Protein AF-A0A7S6S2S0-F1 (afdb_monomer_lite)

pLDDT: mean 73.47, std 18.39, range [37.38, 94.12]

Secondary structure (DSSP, 8-state):
--EEEEETTEEEEEEEETTEEEEEEEES--HHHHHHHHHHHHHHHHTTTT-S---SS-HHHHHHHHHHHHHHHS-HHHHHHHHHHHHHHH-S-SGGG--S-S---GGGSPPPPS----S-PPP----------------PPPPP-----

Foldseek 3Di:
DWDWDDDPQWIKIWDDDPNDIDIDTPGRDDPVVVVVVNVVVVVCVVVVVPVPDDDPDDPQNVVQVVLVVCPVPDDPVVSLVVLQVVCVVPNPPDPSSDDPDPDPDPVVDDDPPPPPPPPPDDPDPPPPPDDPDPDPDDDDDDDDDDDDD

Structure (mmCIF, N/CA/C/O backbone):
data_AF-A0A7S6S2S0-F1
#
_entry.id   AF-A0A7S6S2S0-F1
#
loop_
_atom_site.group_PDB
_atom_site.id
_atom_site.type_symbol
_atom_site.label_atom_id
_atom_site.label_alt_id
_atom_site.label_comp_id
_atom_site.label_asym_id
_atom_site.label_entity_id
_atom_site.label_seq_id
_atom_site.pdbx_PDB_ins_code
_atom_site.Cartn_x
_atom_site.Cartn_y
_atom_site.Cartn_z
_atom_site.occupancy
_atom_site.B_iso_or_equiv
_atom_site.auth_seq_id
_atom_site.auth_comp_id
_atom_site.auth_asym_id
_atom_site.auth_atom_id
_atom_site.pdbx_PDB_model_num
ATOM 1 N N . MET A 1 1 ? 7.638 11.967 -16.718 1.00 78.38 1 MET A N 1
ATOM 2 C CA . MET A 1 1 ? 7.896 11.238 -17.981 1.00 78.38 1 MET A CA 1
ATOM 3 C C . MET A 1 1 ? 9.230 10.518 -17.897 1.00 78.38 1 MET A C 1
ATOM 5 O O . MET A 1 1 ? 10.132 11.013 -17.220 1.00 78.38 1 MET A O 1
ATOM 9 N N . ALA A 1 2 ? 9.329 9.346 -18.521 1.00 86.81 2 ALA A N 1
ATOM 10 C CA . ALA A 1 2 ? 10.535 8.529 -18.539 1.00 86.81 2 ALA A CA 1
ATOM 11 C C . ALA A 1 2 ? 11.259 8.678 -19.887 1.00 86.81 2 ALA A C 1
ATOM 13 O O . ALA A 1 2 ? 10.668 9.077 -20.882 1.00 86.81 2 ALA A O 1
ATOM 14 N N . SER A 1 3 ? 12.559 8.402 -19.934 1.00 89.94 3 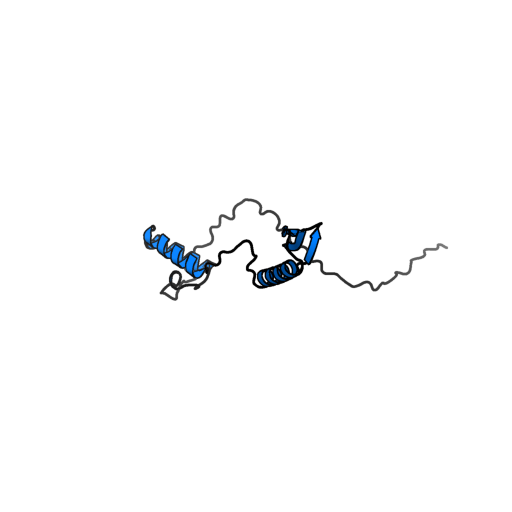SER A N 1
ATOM 15 C CA . SER A 1 3 ? 13.344 8.443 -21.173 1.00 89.94 3 SER A CA 1
ATOM 16 C C . SER A 1 3 ? 14.339 7.293 -21.237 1.00 89.94 3 SER A C 1
ATOM 18 O O . SER A 1 3 ? 14.826 6.814 -20.211 1.00 89.94 3 SER A O 1
ATOM 20 N N . LEU A 1 4 ? 14.657 6.845 -22.453 1.00 92.88 4 LEU A N 1
ATOM 21 C CA . LEU A 1 4 ? 15.627 5.780 -22.683 1.00 92.88 4 LEU A CA 1
ATOM 22 C C . LEU A 1 4 ? 17.019 6.361 -22.951 1.00 92.88 4 LEU A C 1
ATOM 24 O O . LEU A 1 4 ? 17.225 7.137 -23.882 1.00 92.88 4 LEU A O 1
ATOM 28 N N . ARG A 1 5 ? 18.008 5.927 -22.174 1.00 90.56 5 ARG A N 1
ATOM 29 C CA . ARG A 1 5 ? 19.421 6.283 -22.324 1.00 90.56 5 ARG A CA 1
ATOM 30 C C . ARG A 1 5 ? 20.226 5.048 -22.709 1.00 90.56 5 ARG A C 1
ATOM 32 O O . ARG A 1 5 ? 20.252 4.062 -21.978 1.00 90.56 5 ARG A O 1
ATOM 39 N N . LYS A 1 6 ? 20.945 5.111 -23.830 1.00 90.12 6 LYS A N 1
ATOM 40 C CA . LYS A 1 6 ? 21.948 4.098 -24.192 1.00 90.12 6 LYS A CA 1
ATOM 41 C C . LYS A 1 6 ? 23.260 4.382 -23.455 1.00 90.12 6 LYS A C 1
ATOM 43 O O . LYS A 1 6 ? 23.745 5.517 -23.455 1.00 90.12 6 LYS A O 1
ATOM 48 N N . ARG A 1 7 ? 23.841 3.356 -22.834 1.00 85.81 7 ARG A N 1
ATOM 49 C CA . ARG A 1 7 ? 25.159 3.387 -22.185 1.00 85.81 7 ARG A CA 1
ATOM 50 C C . ARG A 1 7 ? 25.954 2.170 -22.646 1.00 85.81 7 ARG A C 1
ATOM 52 O O . ARG A 1 7 ? 25.704 1.047 -22.216 1.00 85.81 7 ARG A O 1
ATOM 59 N N . GLY A 1 8 ? 26.878 2.392 -23.581 1.00 86.75 8 GLY A N 1
ATOM 60 C CA . GLY A 1 8 ? 27.620 1.318 -24.239 1.00 86.75 8 GLY A CA 1
ATOM 61 C C . GLY A 1 8 ? 26.677 0.334 -24.938 1.00 86.75 8 GLY A C 1
ATOM 62 O O . GLY A 1 8 ? 25.938 0.705 -25.852 1.00 86.75 8 GLY A O 1
ATOM 63 N N . ARG A 1 9 ? 26.696 -0.923 -24.483 1.00 85.31 9 ARG A N 1
ATOM 64 C CA . ARG A 1 9 ? 25.846 -2.013 -24.996 1.00 85.31 9 ARG A CA 1
ATOM 65 C C . ARG A 1 9 ? 24.536 -2.197 -24.219 1.00 85.31 9 ARG A C 1
ATOM 67 O O . ARG A 1 9 ? 23.757 -3.070 -24.584 1.00 85.31 9 ARG A O 1
ATOM 74 N N . ALA A 1 10 ? 24.295 -1.413 -23.169 1.00 90.56 10 ALA A N 1
ATOM 75 C CA . ALA A 1 10 ? 23.103 -1.515 -22.336 1.00 90.56 10 ALA A CA 1
ATOM 76 C C . ALA A 1 10 ? 22.171 -0.310 -22.511 1.00 90.56 10 ALA A C 1
ATOM 78 O O . ALA A 1 10 ? 22.598 0.792 -22.878 1.00 90.56 10 ALA A O 1
ATOM 79 N N . PHE A 1 11 ? 20.894 -0.521 -22.209 1.00 92.12 11 PHE A N 1
ATOM 80 C CA . PHE A 1 11 ? 19.887 0.535 -22.157 1.00 92.12 11 PHE A CA 1
ATOM 81 C C . PHE A 1 11 ? 19.454 0.791 -20.713 1.00 92.12 11 PHE A C 1
ATOM 83 O O . PHE A 1 11 ? 19.440 -0.117 -19.885 1.00 92.12 11 PHE A O 1
ATOM 90 N N . GLN A 1 12 ? 19.117 2.037 -20.404 1.00 92.06 12 GLN A N 1
ATOM 91 C CA . GLN A 1 12 ? 18.666 2.477 -19.088 1.00 92.06 12 GLN A CA 1
ATOM 92 C C . GLN A 1 12 ? 17.408 3.326 -19.240 1.00 92.06 12 GLN A C 1
ATOM 94 O O . GLN A 1 12 ? 17.352 4.173 -20.129 1.00 92.06 12 GLN A O 1
ATOM 99 N N . ILE A 1 13 ? 16.429 3.135 -18.362 1.00 92.06 13 ILE A N 1
ATOM 100 C CA . ILE A 1 13 ? 15.282 4.035 -18.223 1.00 92.06 13 ILE A CA 1
ATOM 101 C C . ILE A 1 13 ? 15.641 5.085 -17.174 1.00 92.06 13 ILE A C 1
ATOM 103 O O . ILE A 1 13 ? 16.045 4.744 -16.063 1.00 92.06 13 ILE A O 1
ATOM 107 N N . GLN A 1 14 ? 15.503 6.358 -17.521 1.00 92.75 14 GLN A N 1
ATOM 108 C CA . GLN A 1 14 ? 15.688 7.497 -16.629 1.00 92.75 14 GLN A CA 1
ATOM 109 C C . GLN A 1 14 ? 14.341 8.184 -16.399 1.00 92.75 14 GLN A C 1
ATOM 111 O O . GLN A 1 14 ? 13.658 8.533 -17.358 1.00 92.75 14 GLN A O 1
ATOM 116 N N . TYR A 1 15 ? 13.975 8.406 -15.141 1.00 90.69 15 TYR A N 1
ATOM 117 C CA . TYR A 1 15 ? 12.705 9.024 -14.752 1.00 90.69 15 TYR A CA 1
ATOM 118 C C . TYR A 1 15 ? 12.870 9.826 -13.457 1.00 90.69 15 TYR A C 1
ATOM 120 O O . TYR A 1 15 ? 13.907 9.743 -12.798 1.00 90.69 15 TYR A O 1
ATOM 128 N N . PHE A 1 16 ? 11.866 10.620 -13.096 1.00 85.00 16 PHE A N 1
ATOM 129 C CA . PHE A 1 16 ? 11.870 11.431 -11.877 1.00 85.00 16 PHE A CA 1
ATOM 130 C C . PHE A 1 16 ? 10.789 10.955 -10.910 1.00 85.00 16 PHE A C 1
ATOM 132 O O . PHE A 1 16 ? 9.667 10.683 -11.329 1.00 85.00 16 PHE A O 1
ATOM 139 N N . VAL A 1 17 ? 11.125 10.895 -9.621 1.00 83.69 17 VAL A N 1
ATOM 140 C CA . VAL A 1 17 ? 10.187 10.630 -8.520 1.00 83.69 17 VAL A CA 1
ATOM 141 C C . VAL A 1 17 ? 10.437 11.666 -7.433 1.00 83.69 17 VAL A C 1
ATOM 143 O O . VAL A 1 17 ? 11.547 11.738 -6.907 1.00 83.69 17 VAL A O 1
ATOM 146 N N . GLY A 1 18 ? 9.429 12.484 -7.112 1.00 79.19 18 GLY A N 1
ATOM 147 C CA . GLY A 1 18 ? 9.542 13.523 -6.078 1.00 79.19 18 GLY A CA 1
ATOM 148 C C . GLY A 1 18 ? 10.709 14.491 -6.315 1.00 79.19 18 GLY A C 1
ATOM 149 O O . GLY A 1 18 ? 11.496 14.740 -5.408 1.00 79.19 18 GLY A O 1
ATOM 150 N N . GLY A 1 19 ? 10.902 14.937 -7.562 1.00 82.88 19 GLY A N 1
ATOM 151 C CA . GLY A 1 19 ? 12.006 15.826 -7.960 1.00 82.88 19 GLY A CA 1
ATOM 152 C C . GLY A 1 19 ? 13.387 15.161 -8.048 1.00 82.88 19 GLY A C 1
ATOM 153 O O . GLY A 1 19 ? 14.321 15.761 -8.574 1.00 82.88 19 GLY A O 1
ATOM 154 N N . LYS A 1 20 ? 13.538 13.907 -7.603 1.00 86.00 20 LYS A N 1
ATOM 155 C CA . LYS A 1 20 ? 14.803 13.165 -7.676 1.00 86.00 20 LYS A CA 1
ATOM 156 C C . LYS A 1 20 ? 14.847 12.282 -8.912 1.00 86.00 20 LYS A C 1
ATOM 158 O O . LYS A 1 20 ? 13.916 11.526 -9.195 1.00 86.00 20 LYS A O 1
ATOM 163 N N . GLN A 1 21 ? 15.961 12.341 -9.630 1.00 89.50 21 GLN A N 1
ATOM 164 C CA . GLN A 1 21 ? 16.184 11.502 -10.797 1.00 89.50 21 GLN A CA 1
ATOM 165 C C . GLN A 1 21 ? 16.545 10.073 -10.373 1.00 89.50 21 GLN A C 1
ATOM 167 O O . GLN A 1 21 ? 17.515 9.858 -9.646 1.00 89.50 21 GLN A O 1
ATOM 172 N N . LYS A 1 22 ? 15.808 9.088 -10.881 1.00 88.56 22 LYS A N 1
ATOM 173 C CA . LYS A 1 22 ? 16.095 7.659 -10.742 1.00 88.56 22 LYS A CA 1
ATOM 174 C C . LYS A 1 22 ? 16.443 7.048 -12.096 1.00 88.56 22 LYS A C 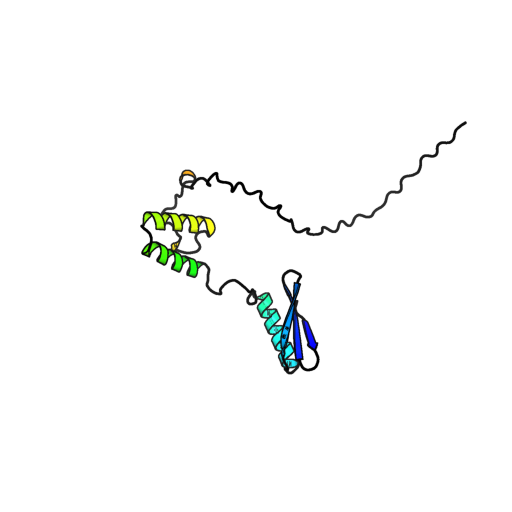1
ATOM 176 O O . LYS A 1 22 ? 16.022 7.525 -13.152 1.00 88.56 22 LYS A O 1
ATOM 181 N N . ARG A 1 23 ? 17.257 5.991 -12.062 1.00 90.50 23 ARG A N 1
ATOM 182 C CA . ARG A 1 23 ? 17.666 5.229 -13.245 1.00 90.50 23 ARG A CA 1
ATOM 183 C C . ARG A 1 23 ? 17.510 3.740 -12.983 1.00 90.50 23 ARG A C 1
ATOM 185 O O . ARG A 1 23 ? 17.920 3.262 -11.931 1.00 90.50 23 ARG A O 1
ATOM 192 N N . VAL A 1 24 ? 16.956 3.024 -13.952 1.00 87.94 24 VAL A N 1
ATOM 193 C CA . VAL A 1 24 ? 16.812 1.564 -13.930 1.00 87.94 24 VAL A CA 1
ATOM 194 C C . VAL A 1 24 ? 17.529 1.000 -15.148 1.00 87.94 24 VAL A C 1
ATOM 196 O O . VAL A 1 24 ? 17.290 1.428 -16.277 1.00 87.94 24 VAL A O 1
ATOM 199 N N . SER A 1 25 ? 18.447 0.061 -14.922 1.00 88.31 25 SER A N 1
ATOM 200 C CA . SER A 1 25 ? 19.163 -0.612 -16.005 1.00 88.31 25 SER A CA 1
ATOM 201 C C . SER A 1 25 ? 18.289 -1.705 -16.612 1.00 88.31 25 SER A C 1
ATOM 203 O O . SER A 1 25 ? 17.772 -2.552 -15.892 1.00 88.31 25 SER A O 1
ATOM 205 N N . LEU A 1 26 ? 18.150 -1.708 -17.938 1.00 87.12 26 LEU A N 1
ATOM 206 C CA . LEU A 1 26 ? 17.477 -2.772 -18.689 1.00 87.12 26 LEU A CA 1
ATOM 207 C C . LEU A 1 26 ? 18.447 -3.875 -19.142 1.00 87.12 26 LEU A C 1
ATOM 209 O O . LEU A 1 26 ? 18.021 -4.854 -19.754 1.00 87.12 26 LEU A O 1
ATOM 213 N N . GLY A 1 27 ? 19.745 -3.711 -18.866 1.00 86.12 27 GLY A N 1
ATOM 214 C CA . GLY A 1 27 ? 20.793 -4.622 -19.314 1.00 86.12 27 GLY A CA 1
ATOM 215 C C . GLY A 1 27 ? 21.047 -4.557 -20.823 1.00 86.12 27 GLY A C 1
ATOM 216 O O . GLY A 1 27 ? 20.726 -3.570 -21.497 1.00 86.12 27 GLY A O 1
ATOM 217 N N . ARG A 1 28 ? 21.673 -5.614 -21.353 1.00 90.06 28 ARG A N 1
ATOM 218 C CA . ARG A 1 28 ? 22.002 -5.760 -22.777 1.00 90.06 28 ARG A CA 1
ATOM 219 C C . ARG A 1 28 ? 20.833 -6.412 -23.513 1.00 90.06 28 ARG A C 1
ATOM 221 O O . ARG A 1 28 ? 20.788 -7.625 -23.670 1.00 90.06 28 ARG A O 1
ATOM 228 N N . ILE A 1 29 ? 19.896 -5.587 -23.960 1.00 89.62 29 ILE A N 1
ATOM 229 C CA . ILE A 1 29 ? 18.735 -5.998 -24.759 1.00 89.62 29 ILE A CA 1
ATOM 230 C C . ILE A 1 29 ? 18.711 -5.246 -26.096 1.00 89.62 29 ILE A C 1
ATOM 232 O O . ILE A 1 29 ? 19.274 -4.151 -26.182 1.00 89.62 29 ILE A O 1
ATOM 236 N N . PRO A 1 30 ? 18.084 -5.795 -27.151 1.00 92.38 30 PRO A N 1
ATOM 237 C CA . PRO A 1 30 ? 17.923 -5.082 -28.414 1.00 92.38 30 PRO A CA 1
ATOM 238 C C . PRO A 1 30 ? 17.024 -3.847 -28.247 1.00 92.38 30 PRO A C 1
ATOM 240 O O . PRO A 1 30 ? 16.150 -3.800 -27.380 1.00 92.38 30 PRO A O 1
ATOM 243 N N . TYR A 1 31 ? 17.227 -2.841 -29.103 1.00 90.00 31 TYR A N 1
ATOM 244 C CA . TYR A 1 31 ? 16.567 -1.533 -28.991 1.00 90.00 31 TYR A CA 1
ATOM 245 C C . TYR A 1 31 ? 15.033 -1.620 -28.984 1.00 90.00 31 TYR A C 1
ATOM 247 O O . TYR A 1 31 ? 14.387 -0.953 -28.179 1.00 90.00 31 TYR A O 1
ATOM 255 N N . GLN A 1 32 ? 14.451 -2.489 -29.816 1.00 92.75 32 GLN A N 1
ATOM 256 C CA . GLN A 1 32 ? 12.996 -2.665 -29.888 1.00 92.75 32 GLN A CA 1
ATOM 257 C C . GLN A 1 32 ? 12.410 -3.163 -28.560 1.00 92.75 32 GLN A C 1
ATOM 259 O O . GLN A 1 32 ? 11.417 -2.628 -28.073 1.00 92.75 32 GLN A O 1
ATOM 264 N N . MET A 1 33 ? 13.091 -4.111 -27.908 1.00 91.75 33 MET A N 1
ATOM 265 C CA . MET A 1 33 ? 12.707 -4.595 -26.579 1.00 91.75 33 MET A CA 1
ATOM 266 C C . MET A 1 33 ? 12.863 -3.505 -25.516 1.00 91.75 33 MET A C 1
ATOM 268 O O . MET A 1 33 ? 12.040 -3.401 -24.611 1.00 91.75 33 MET A O 1
ATOM 272 N N . ALA A 1 34 ? 13.893 -2.662 -25.626 1.00 90.56 34 ALA A N 1
ATOM 273 C CA . ALA A 1 34 ? 14.085 -1.537 -24.715 1.00 90.56 34 ALA A CA 1
ATOM 274 C C . ALA A 1 34 ? 12.966 -0.489 -24.845 1.00 90.56 34 ALA A C 1
ATOM 276 O O . ALA A 1 34 ? 12.492 0.026 -23.833 1.00 90.56 34 ALA A O 1
ATOM 277 N N . LYS A 1 35 ? 12.504 -0.220 -26.072 1.00 92.81 35 LYS A N 1
ATOM 278 C CA . LYS A 1 35 ? 11.372 0.674 -26.346 1.00 92.81 35 LYS A CA 1
ATOM 279 C C . LYS A 1 35 ? 10.054 0.107 -25.809 1.00 92.81 35 LYS A C 1
ATOM 281 O O . LYS A 1 35 ? 9.310 0.833 -25.158 1.00 92.81 35 LYS A O 1
ATOM 286 N N . ALA A 1 36 ? 9.803 -1.188 -26.005 1.00 93.19 36 ALA A N 1
ATOM 287 C CA . ALA A 1 36 ? 8.625 -1.855 -25.449 1.00 93.19 36 ALA A CA 1
ATOM 288 C C . ALA A 1 36 ? 8.609 -1.806 -23.910 1.00 93.19 36 ALA A C 1
ATOM 290 O O . ALA A 1 36 ? 7.590 -1.473 -23.311 1.00 93.19 36 ALA A O 1
ATOM 291 N N . LYS A 1 37 ? 9.757 -2.052 -23.262 1.00 89.06 37 LYS A N 1
ATOM 292 C CA . LYS A 1 37 ? 9.886 -1.940 -21.800 1.00 89.06 37 LYS A CA 1
ATOM 293 C C . LYS A 1 37 ? 9.707 -0.510 -21.287 1.00 89.06 37 LYS A C 1
ATOM 295 O O . LYS A 1 37 ? 9.132 -0.334 -20.220 1.00 89.06 37 LYS A O 1
ATOM 300 N N . LEU A 1 38 ? 10.168 0.502 -22.028 1.00 91.88 38 LEU A N 1
ATOM 301 C CA . LEU A 1 38 ? 9.893 1.903 -21.693 1.00 91.88 38 LEU A CA 1
ATOM 302 C C . LEU A 1 38 ? 8.385 2.187 -21.716 1.00 91.88 38 LEU A C 1
ATOM 304 O O . LEU A 1 38 ? 7.873 2.748 -20.757 1.00 91.88 38 LEU A O 1
ATOM 308 N N . ALA A 1 39 ? 7.675 1.752 -22.760 1.00 90.25 39 ALA A N 1
ATOM 309 C CA . ALA A 1 39 ? 6.229 1.951 -22.861 1.00 90.25 39 ALA A CA 1
ATOM 310 C C . ALA A 1 39 ? 5.464 1.240 -21.728 1.00 90.25 39 ALA A C 1
ATOM 312 O O . ALA A 1 39 ? 4.557 1.817 -21.135 1.00 90.25 39 ALA A O 1
ATOM 313 N N . GLN A 1 40 ? 5.865 0.012 -21.374 1.00 88.12 40 GLN A N 1
ATOM 314 C CA . GLN A 1 40 ? 5.307 -0.707 -20.220 1.00 88.12 40 GLN A CA 1
ATOM 315 C C . GLN A 1 40 ? 5.553 0.037 -18.903 1.00 88.12 40 GLN A C 1
ATOM 317 O O . GLN A 1 40 ? 4.655 0.121 -18.071 1.00 88.12 40 GLN A O 1
ATOM 322 N N . PHE A 1 41 ? 6.750 0.597 -18.728 1.00 87.56 41 PHE A N 1
ATOM 323 C CA . PHE A 1 41 ? 7.097 1.395 -17.556 1.00 87.56 41 PHE A CA 1
ATOM 324 C C . PHE A 1 41 ? 6.251 2.673 -17.469 1.00 87.56 41 PHE A C 1
ATOM 326 O O . PHE A 1 41 ? 5.728 3.002 -16.410 1.00 87.56 41 PHE A O 1
ATOM 333 N N . GLU A 1 42 ? 6.057 3.384 -18.579 1.00 87.69 42 GLU A N 1
ATOM 334 C CA . GLU A 1 42 ? 5.208 4.581 -18.610 1.00 87.69 42 GLU A CA 1
ATOM 335 C C . GLU A 1 42 ? 3.746 4.259 -18.299 1.00 87.69 42 GLU A C 1
ATOM 337 O O . GLU A 1 42 ? 3.118 4.969 -17.513 1.00 87.69 42 GLU A O 1
ATOM 342 N N . LEU A 1 43 ? 3.226 3.157 -18.842 1.00 86.88 43 LEU A N 1
ATOM 343 C CA . LEU A 1 43 ? 1.888 2.670 -18.520 1.00 86.88 43 LEU A CA 1
ATOM 344 C C . LEU A 1 43 ? 1.758 2.329 -17.026 1.00 86.88 43 LEU A C 1
ATOM 346 O O . LEU A 1 43 ? 0.806 2.763 -16.381 1.00 86.88 43 LEU A O 1
ATOM 350 N N . ALA A 1 44 ? 2.723 1.599 -16.460 1.00 80.69 44 ALA A N 1
ATOM 351 C CA . ALA A 1 44 ? 2.726 1.222 -15.046 1.00 80.69 44 ALA A CA 1
ATOM 352 C C . ALA A 1 44 ? 2.786 2.445 -14.115 1.00 80.69 44 ALA A C 1
ATOM 354 O O . ALA A 1 44 ? 2.103 2.476 -13.089 1.00 80.69 44 ALA A O 1
ATOM 355 N N . GLN A 1 45 ? 3.547 3.476 -14.497 1.00 80.12 45 GLN A N 1
ATOM 356 C CA . GLN A 1 45 ? 3.597 4.755 -13.787 1.00 80.12 45 GLN A CA 1
ATOM 357 C C . GLN A 1 45 ? 2.259 5.499 -13.845 1.00 80.12 45 GLN A C 1
ATOM 359 O O . GLN A 1 45 ? 1.788 5.980 -12.817 1.00 80.12 45 GLN A O 1
ATOM 364 N N . LEU A 1 46 ? 1.617 5.561 -15.017 1.00 80.25 46 LEU A N 1
ATOM 365 C CA . LEU A 1 46 ? 0.295 6.183 -15.173 1.00 80.25 46 LEU A CA 1
ATOM 366 C C . LEU A 1 46 ? -0.786 5.453 -14.368 1.00 80.25 46 LEU A C 1
ATOM 368 O O . LEU A 1 46 ? -1.671 6.087 -13.804 1.00 80.25 46 LEU A O 1
ATOM 372 N N . GLN A 1 47 ? -0.695 4.127 -14.285 1.00 77.44 47 GLN A N 1
ATOM 373 C CA . GLN A 1 47 ? -1.606 3.294 -13.499 1.00 77.44 47 GLN A CA 1
ATOM 374 C C . G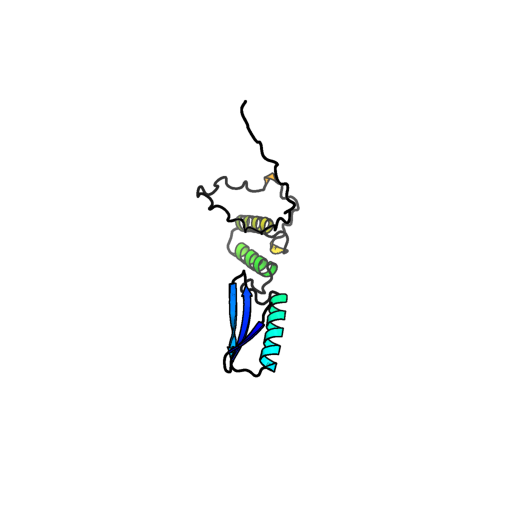LN A 1 47 ? -1.316 3.335 -11.989 1.00 77.44 47 GLN A C 1
ATOM 376 O O . GLN A 1 47 ? -2.083 2.773 -11.209 1.00 77.44 47 GLN A O 1
ATOM 381 N N . GLY A 1 48 ? -0.213 3.960 -11.559 1.00 69.19 48 GLY A N 1
ATOM 382 C CA . GLY A 1 48 ? 0.204 3.984 -10.155 1.00 69.19 48 GLY A CA 1
ATOM 383 C C . GLY A 1 48 ? 0.667 2.625 -9.613 1.00 69.19 48 GLY A C 1
ATOM 384 O O . GLY A 1 48 ? 0.765 2.462 -8.398 1.00 69.19 48 GLY A O 1
ATOM 385 N N . LEU A 1 49 ? 0.963 1.655 -10.488 1.00 65.00 49 LEU A N 1
ATOM 386 C CA . LEU A 1 49 ? 1.426 0.310 -10.117 1.00 65.00 49 LEU A CA 1
ATOM 387 C C . LEU A 1 49 ? 2.889 0.288 -9.654 1.00 65.00 49 LEU A C 1
ATOM 389 O O . LEU A 1 49 ? 3.267 -0.579 -8.873 1.00 65.00 49 LEU A O 1
ATOM 393 N N . ASP A 1 50 ? 3.692 1.248 -10.115 1.00 60.31 50 ASP A N 1
ATOM 394 C CA . ASP A 1 50 ? 5.103 1.422 -9.734 1.00 60.31 50 ASP A CA 1
ATOM 395 C C . ASP A 1 50 ? 5.285 2.211 -8.422 1.00 60.31 50 ASP A C 1
ATOM 397 O O . ASP A 1 50 ? 6.411 2.552 -8.040 1.00 60.31 50 ASP A O 1
ATOM 401 N N . ASN A 1 51 ? 4.192 2.531 -7.720 1.00 56.91 51 ASN A N 1
ATOM 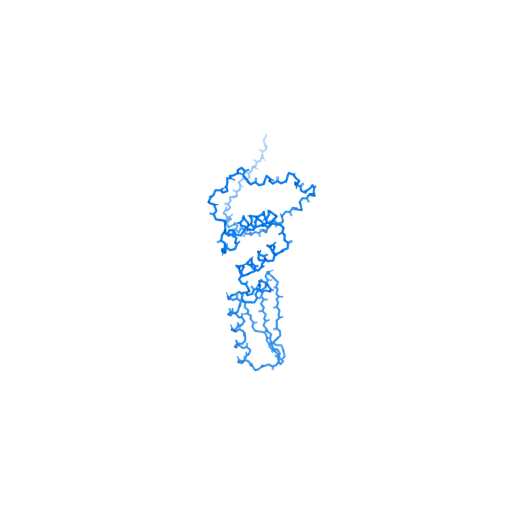402 C CA . ASN A 1 51 ? 4.271 3.165 -6.413 1.00 56.91 51 ASN A CA 1
ATOM 403 C C . ASN A 1 51 ? 4.893 2.166 -5.413 1.00 56.91 51 ASN A C 1
ATOM 405 O O . ASN A 1 51 ? 4.327 1.090 -5.218 1.00 56.91 51 ASN A O 1
ATOM 409 N N . PRO A 1 52 ? 6.042 2.469 -4.771 1.00 61.88 52 PRO A N 1
ATOM 410 C CA . PRO A 1 52 ? 6.712 1.525 -3.873 1.00 61.88 52 PRO A CA 1
ATOM 411 C C . PRO A 1 52 ? 5.858 1.083 -2.668 1.00 61.88 52 PRO A C 1
ATOM 413 O O . PRO A 1 52 ? 6.205 0.087 -2.044 1.00 61.88 52 PRO A O 1
ATOM 416 N N . LEU A 1 53 ? 4.753 1.778 -2.364 1.00 55.88 53 LEU A N 1
ATOM 417 C CA . LEU A 1 53 ? 3.643 1.366 -1.486 1.00 55.88 53 LEU A CA 1
ATOM 418 C C . LEU A 1 53 ? 2.353 2.066 -1.974 1.00 55.88 53 LEU A C 1
ATOM 420 O O . LEU A 1 53 ? 2.453 3.242 -2.314 1.00 55.88 53 LEU A O 1
ATOM 424 N N . PRO A 1 54 ? 1.152 1.444 -1.982 1.00 56.25 54 PRO A N 1
ATOM 425 C CA . PRO A 1 54 ? 0.676 0.452 -1.017 1.00 56.25 54 PRO A CA 1
ATOM 426 C C . PRO A 1 54 ? 0.274 -0.897 -1.645 1.00 56.25 54 PRO A C 1
ATOM 428 O O . PRO A 1 54 ? 0.192 -1.053 -2.861 1.00 56.25 54 PRO A O 1
ATOM 431 N N . SER A 1 55 ? 0.043 -1.896 -0.788 1.00 61.53 55 SER A N 1
ATOM 432 C CA . SER A 1 55 ? -0.364 -3.251 -1.173 1.00 61.53 55 SER A CA 1
ATOM 433 C C . SER A 1 55 ? -1.538 -3.250 -2.153 1.00 61.53 55 SER A C 1
ATOM 435 O O . SER A 1 55 ? -2.501 -2.515 -1.955 1.00 61.53 55 SER A O 1
ATOM 437 N N . LYS A 1 56 ? -1.519 -4.163 -3.134 1.00 67.62 56 LYS A N 1
ATOM 438 C CA . LYS A 1 56 ? -2.686 -4.459 -3.992 1.00 67.62 56 LYS A CA 1
ATOM 439 C C . LYS A 1 56 ? -3.938 -4.835 -3.187 1.00 67.62 56 LYS A C 1
ATOM 441 O O . LYS A 1 56 ? -5.044 -4.787 -3.716 1.00 67.62 56 LYS A O 1
ATOM 446 N N . THR A 1 57 ? -3.754 -5.237 -1.932 1.00 77.06 57 THR A N 1
ATOM 447 C CA . THR A 1 57 ? -4.819 -5.570 -0.995 1.00 77.06 57 THR A CA 1
ATOM 448 C C . THR A 1 57 ? -5.705 -4.361 -0.754 1.00 77.06 57 THR A C 1
ATOM 450 O O . THR A 1 57 ? -5.236 -3.289 -0.358 1.00 77.06 57 THR A O 1
ATOM 453 N N . ARG A 1 58 ? -7.006 -4.534 -0.978 1.00 84.38 58 ARG A N 1
ATOM 454 C CA . ARG A 1 58 ? -7.974 -3.460 -0.762 1.00 84.38 58 ARG A CA 1
ATOM 455 C C . ARG A 1 58 ? -8.053 -3.151 0.730 1.00 84.38 58 ARG A C 1
ATOM 457 O O . ARG A 1 58 ? -8.080 -4.057 1.558 1.00 84.38 58 ARG A O 1
ATOM 464 N N . ILE A 1 59 ? -8.176 -1.871 1.081 1.00 86.00 59 ILE A N 1
ATOM 465 C CA . ILE A 1 59 ? -8.299 -1.424 2.481 1.00 86.00 59 ILE A CA 1
ATOM 466 C C . ILE A 1 59 ? -9.447 -2.151 3.205 1.00 86.00 59 ILE A C 1
ATOM 468 O O . ILE A 1 59 ? -9.298 -2.535 4.361 1.00 86.00 59 ILE A O 1
ATOM 472 N N . ALA A 1 60 ? -10.561 -2.417 2.513 1.00 86.75 60 ALA A N 1
ATOM 473 C CA . ALA A 1 60 ? -11.689 -3.175 3.056 1.00 86.75 60 ALA A CA 1
ATOM 474 C C . ALA A 1 60 ? -11.304 -4.594 3.521 1.00 86.75 60 ALA A C 1
ATOM 476 O O . ALA A 1 60 ? -11.767 -5.040 4.571 1.00 86.75 60 ALA A O 1
ATOM 477 N N . GLU A 1 61 ? -10.445 -5.292 2.773 1.00 88.25 61 GLU A N 1
ATOM 478 C CA . GLU A 1 61 ? -9.992 -6.654 3.092 1.00 88.25 61 GLU A CA 1
ATOM 479 C C . GLU A 1 61 ? -9.102 -6.642 4.339 1.00 88.25 61 GLU A C 1
ATOM 481 O O . GLU A 1 61 ? -9.320 -7.420 5.269 1.00 88.25 61 GLU A O 1
ATOM 486 N N . VAL A 1 62 ? -8.167 -5.689 4.406 1.00 89.81 62 VAL A N 1
ATOM 487 C CA . VAL A 1 62 ? -7.279 -5.504 5.564 1.00 89.81 62 VAL A CA 1
ATOM 488 C C . VAL A 1 62 ? -8.083 -5.182 6.824 1.00 89.81 62 VAL A C 1
ATOM 490 O O . VAL A 1 62 ? -7.878 -5.804 7.867 1.00 89.81 62 VAL A O 1
ATOM 493 N N . LEU A 1 63 ? -9.032 -4.244 6.731 1.00 90.88 63 LEU A N 1
ATOM 494 C CA . LEU A 1 63 ? -9.887 -3.870 7.858 1.00 90.88 63 LEU A CA 1
ATOM 495 C C . LEU A 1 63 ? -10.762 -5.036 8.319 1.00 90.88 63 LEU A C 1
ATOM 497 O O . LEU A 1 63 ? -10.914 -5.239 9.519 1.00 90.88 63 LEU A O 1
ATOM 501 N N . THR A 1 64 ? -11.303 -5.829 7.394 1.00 91.69 64 THR A N 1
ATOM 502 C CA . THR A 1 64 ? -12.133 -6.993 7.740 1.00 91.69 64 THR A CA 1
ATOM 503 C C . THR A 1 64 ? -11.323 -8.046 8.496 1.00 91.69 64 THR A C 1
ATOM 505 O O . THR A 1 64 ? -11.755 -8.501 9.557 1.00 91.69 64 THR A O 1
ATOM 508 N N . ALA A 1 65 ? -10.120 -8.373 8.013 1.00 91.19 65 ALA A N 1
ATOM 509 C CA . ALA A 1 65 ? -9.218 -9.304 8.690 1.00 91.19 65 ALA A CA 1
ATOM 510 C C . ALA A 1 65 ? -8.800 -8.791 10.079 1.00 91.19 65 ALA A C 1
ATOM 512 O O . ALA A 1 65 ? -8.810 -9.541 11.057 1.00 91.19 65 ALA A O 1
ATOM 513 N N . TYR A 1 66 ? -8.504 -7.495 10.193 1.00 92.31 66 TYR A N 1
ATOM 514 C CA . TYR A 1 66 ? -8.158 -6.877 11.469 1.00 92.31 66 TYR A CA 1
ATOM 515 C C . TYR A 1 66 ? -9.330 -6.885 12.461 1.00 92.31 66 TYR A C 1
ATOM 517 O O . TYR A 1 66 ? -9.140 -7.213 13.633 1.00 92.31 66 TYR A O 1
ATOM 525 N N . VAL A 1 67 ? -10.554 -6.588 12.007 1.00 91.25 67 VAL A N 1
ATOM 526 C CA . VAL A 1 67 ? -11.757 -6.645 12.852 1.00 91.25 67 VAL A CA 1
ATOM 527 C C . VAL A 1 67 ? -12.028 -8.072 13.342 1.00 91.25 67 VAL A C 1
ATOM 529 O O . VAL A 1 67 ? -12.374 -8.263 14.511 1.00 91.25 67 VAL A O 1
ATOM 532 N N . ALA A 1 68 ? -11.844 -9.082 12.488 1.00 92.19 68 ALA A N 1
ATOM 533 C CA . ALA A 1 68 ? -11.965 -10.483 12.888 1.00 92.19 68 ALA A CA 1
ATOM 534 C C . ALA A 1 68 ? -10.939 -10.846 13.974 1.00 92.19 68 ALA A C 1
ATOM 536 O O . ALA A 1 68 ? -11.302 -11.422 15.000 1.00 92.19 68 ALA A O 1
ATOM 537 N N . HIS A 1 69 ? -9.686 -10.419 13.795 1.00 94.12 69 HIS A N 1
ATOM 538 C CA . HIS A 1 69 ? -8.630 -10.606 14.783 1.00 94.12 69 HIS A CA 1
ATOM 539 C C . HIS A 1 69 ? -8.995 -9.960 16.131 1.00 94.12 69 HIS A C 1
ATOM 541 O O . HIS A 1 69 ? -9.045 -10.640 17.152 1.00 94.12 69 HIS A O 1
ATOM 547 N N . ILE A 1 70 ? -9.320 -8.664 16.179 1.00 92.81 70 ILE A N 1
ATOM 548 C CA . ILE A 1 70 ? -9.616 -8.000 17.466 1.00 92.81 70 ILE A CA 1
ATOM 549 C C . ILE A 1 70 ? -10.826 -8.605 18.187 1.00 92.81 70 ILE A C 1
ATOM 551 O O . ILE A 1 70 ? -10.830 -8.627 19.414 1.00 92.81 70 ILE A O 1
ATOM 555 N N . ARG A 1 71 ? -11.829 -9.121 17.464 1.00 90.69 71 ARG A N 1
ATOM 556 C CA . ARG A 1 71 ? -12.981 -9.803 18.076 1.00 90.69 71 ARG A CA 1
ATOM 557 C C . ARG A 1 71 ? -12.606 -11.143 18.707 1.00 90.69 71 ARG A C 1
ATOM 559 O O . ARG A 1 71 ? -13.242 -11.526 19.680 1.00 90.69 71 ARG A O 1
ATOM 566 N N . ALA A 1 72 ? -11.602 -11.831 18.167 1.00 92.75 72 ALA A N 1
ATOM 567 C CA . ALA A 1 72 ? -11.113 -13.090 18.721 1.00 92.75 72 ALA A CA 1
ATOM 568 C C . ALA A 1 72 ? -10.258 -12.883 19.983 1.00 92.75 72 ALA A C 1
ATOM 570 O O . ALA A 1 72 ? -10.317 -13.693 20.901 1.00 92.75 72 ALA A O 1
ATOM 571 N N . PHE A 1 73 ? -9.478 -11.797 20.041 1.00 93.25 73 PHE A N 1
ATOM 572 C CA . PHE A 1 73 ? -8.502 -11.582 21.119 1.00 93.25 73 PHE A CA 1
ATOM 573 C C . PHE A 1 73 ? -8.962 -10.627 22.224 1.00 93.25 73 PHE A C 1
ATOM 575 O O . PHE A 1 73 ? -8.492 -10.731 23.357 1.00 93.25 73 PHE A O 1
ATOM 582 N N . LYS A 1 74 ? -9.836 -9.660 21.923 1.00 91.81 74 LYS A N 1
ATOM 583 C CA . LYS A 1 74 ? -10.278 -8.653 22.897 1.00 91.81 74 LYS A CA 1
ATOM 584 C C . LYS A 1 74 ? -11.664 -8.973 23.434 1.00 91.81 74 LYS A C 1
ATOM 586 O O . LYS A 1 74 ? -12.494 -9.581 22.766 1.00 91.81 74 LYS A O 1
ATOM 591 N N . THR A 1 75 ? -11.946 -8.476 24.637 1.00 91.88 75 THR A N 1
ATOM 592 C CA . THR A 1 75 ? -13.301 -8.530 25.192 1.00 91.88 75 THR A CA 1
ATOM 593 C C . THR A 1 75 ? -14.280 -7.757 24.296 1.00 91.88 75 THR A C 1
ATOM 595 O O . THR A 1 75 ? -13.885 -6.768 23.664 1.00 91.88 75 THR A O 1
ATOM 598 N N . PRO A 1 76 ? -15.572 -8.136 24.265 1.00 87.44 76 PRO A N 1
ATOM 599 C CA . PRO A 1 76 ? -16.553 -7.533 23.359 1.00 87.44 76 PRO A CA 1
ATOM 600 C C . PRO A 1 76 ? -16.608 -5.999 23.431 1.00 87.44 76 PRO A C 1
ATOM 602 O O . PRO A 1 76 ? -16.673 -5.323 22.406 1.00 87.44 76 PRO A O 1
ATOM 605 N N . LYS A 1 77 ? -16.501 -5.435 24.643 1.00 85.31 77 LYS A N 1
ATOM 606 C CA . LYS A 1 77 ? -16.527 -3.983 24.882 1.00 85.31 77 LYS A CA 1
ATOM 607 C C . LYS A 1 77 ? -15.279 -3.266 24.347 1.00 85.31 77 LYS A C 1
ATOM 609 O O . LYS A 1 77 ? -15.382 -2.164 23.805 1.00 85.31 77 LYS A O 1
ATOM 614 N N . ALA A 1 78 ? -14.104 -3.882 24.478 1.00 84.88 78 ALA A N 1
ATOM 615 C CA . ALA A 1 78 ? -12.858 -3.328 23.953 1.00 84.88 78 ALA A CA 1
ATOM 616 C C . ALA A 1 78 ? -12.832 -3.392 22.418 1.00 84.88 78 ALA A C 1
ATOM 618 O O . ALA A 1 78 ? -12.555 -2.383 21.772 1.00 84.88 78 ALA A O 1
ATOM 619 N N . ALA A 1 79 ? -13.227 -4.528 21.833 1.00 89.25 79 ALA A N 1
ATOM 620 C CA . ALA A 1 79 ? -13.340 -4.679 20.382 1.00 89.25 79 ALA A CA 1
ATOM 621 C C . ALA A 1 79 ? -14.328 -3.666 19.775 1.00 89.25 79 ALA A C 1
ATOM 623 O O . ALA A 1 79 ? -14.028 -3.040 18.762 1.00 89.25 79 ALA A O 1
ATOM 624 N N . GLN A 1 80 ? -15.479 -3.439 20.416 1.00 87.06 80 GLN A N 1
ATOM 625 C CA . GLN A 1 80 ? -16.458 -2.445 19.969 1.00 87.06 80 GLN A CA 1
ATOM 626 C C . GLN A 1 80 ? -15.886 -1.018 19.938 1.00 87.06 80 GLN A C 1
ATOM 628 O O . GLN A 1 80 ? -16.175 -0.257 19.014 1.00 87.06 80 GLN A O 1
ATOM 633 N N . THR A 1 81 ? -15.072 -0.660 20.933 1.00 86.69 81 THR A N 1
ATOM 634 C CA . THR A 1 81 ? -14.441 0.664 21.018 1.00 86.69 81 THR A CA 1
ATOM 635 C C . THR A 1 81 ? -13.419 0.865 19.896 1.00 86.69 81 THR A C 1
ATOM 637 O O . THR A 1 81 ? -13.412 1.910 19.249 1.00 86.69 81 THR A O 1
ATOM 640 N N . ASP A 1 82 ? -12.605 -0.148 19.601 1.00 88.00 82 ASP A N 1
ATOM 641 C CA . ASP A 1 82 ? -11.637 -0.087 18.499 1.00 88.00 82 ASP A CA 1
ATOM 642 C C . ASP A 1 82 ? -12.329 0.017 17.135 1.00 88.00 82 ASP A C 1
ATOM 644 O O . ASP A 1 82 ? -11.941 0.833 16.299 1.00 88.00 82 ASP A O 1
ATOM 648 N N . ILE A 1 83 ? -13.397 -0.762 16.922 1.00 88.88 83 ILE A N 1
ATOM 649 C CA . ILE A 1 83 ? -14.208 -0.703 15.696 1.00 88.88 83 ILE A CA 1
ATOM 650 C C . ILE A 1 83 ? -14.815 0.695 15.514 1.00 88.88 83 ILE A C 1
ATOM 652 O O . ILE A 1 83 ? -14.870 1.200 14.392 1.00 88.88 83 ILE A O 1
ATOM 656 N N . TYR A 1 84 ? -15.226 1.351 16.604 1.00 86.75 84 TYR A N 1
ATOM 657 C CA . TYR A 1 84 ? -15.726 2.724 16.558 1.00 86.75 84 TYR A CA 1
ATOM 658 C C . TYR A 1 84 ? -14.665 3.710 16.042 1.00 86.75 84 TYR A C 1
ATOM 660 O O . TYR A 1 84 ? -14.966 4.500 15.148 1.00 86.75 84 TYR A O 1
ATOM 668 N N . TYR A 1 85 ? -13.424 3.639 16.535 1.00 87.56 85 TYR A N 1
ATOM 669 C CA . TYR A 1 85 ? -12.352 4.520 16.053 1.00 87.56 85 TYR A CA 1
ATOM 670 C C . TYR A 1 85 ? -11.944 4.219 14.614 1.00 87.56 85 TYR A C 1
ATOM 672 O O . TYR A 1 85 ? -11.724 5.144 13.835 1.00 87.56 85 TYR A O 1
ATOM 680 N N . LEU A 1 86 ? -11.898 2.942 14.225 1.00 89.44 86 LEU A N 1
ATOM 681 C CA . LEU A 1 86 ? -11.654 2.572 12.829 1.00 89.44 86 LEU A CA 1
ATOM 682 C C . LEU A 1 86 ? -12.710 3.186 11.905 1.00 89.44 86 LEU A C 1
ATOM 684 O O . LEU A 1 86 ? -12.372 3.705 10.843 1.00 89.44 86 LEU A O 1
ATOM 688 N N . ARG A 1 87 ? -13.978 3.200 12.327 1.00 86.00 87 ARG A N 1
ATOM 689 C CA . ARG A 1 87 ? -15.050 3.858 11.573 1.00 86.00 87 ARG A CA 1
ATOM 690 C C . ARG A 1 87 ? -14.858 5.369 11.480 1.00 86.00 87 ARG A C 1
ATOM 692 O O . ARG A 1 87 ? -15.174 5.941 10.445 1.00 86.00 87 ARG A O 1
ATOM 699 N N . GLU A 1 88 ? -14.396 6.019 12.541 1.00 84.00 88 GLU A N 1
ATOM 700 C CA . GLU A 1 88 ? -14.162 7.468 12.541 1.00 84.00 88 GLU A CA 1
ATOM 701 C C . GLU A 1 88 ? -13.048 7.866 11.564 1.00 84.00 88 GLU A C 1
ATOM 703 O O . GLU A 1 88 ? -13.184 8.866 10.864 1.00 84.00 88 GLU A O 1
ATOM 708 N N . VAL A 1 89 ? -11.992 7.052 11.468 1.00 86.38 89 VAL A N 1
ATOM 709 C CA . VAL A 1 89 ? -10.850 7.306 10.577 1.00 86.38 89 VAL A CA 1
ATOM 710 C C . VAL A 1 89 ? -11.165 6.962 9.121 1.00 86.38 89 VAL A C 1
ATOM 712 O O . VAL A 1 89 ? -10.859 7.745 8.226 1.00 86.38 89 VAL A O 1
ATOM 715 N N . PHE A 1 90 ? -11.753 5.790 8.868 1.00 86.62 90 PHE A N 1
ATOM 716 C CA . PHE A 1 90 ? -11.925 5.275 7.506 1.00 86.62 90 PHE A CA 1
ATOM 717 C C . PHE A 1 90 ? -13.324 5.520 6.928 1.00 86.62 90 PHE A C 1
ATOM 719 O O . PHE A 1 90 ? -13.489 5.522 5.712 1.00 86.62 90 PHE A O 1
ATOM 726 N N . GLY A 1 91 ? -14.337 5.741 7.765 1.00 81.88 91 GLY A N 1
ATOM 727 C CA . GLY A 1 91 ? -15.740 5.753 7.353 1.00 81.88 91 GLY A CA 1
ATOM 728 C C . GLY A 1 91 ? -16.331 4.341 7.194 1.00 81.88 91 GLY A C 1
ATOM 729 O O . GLY A 1 91 ? -15.706 3.345 7.568 1.00 81.88 91 GLY A O 1
ATOM 730 N N . PRO A 1 92 ? -17.564 4.213 6.667 1.00 80.69 92 PRO A N 1
ATOM 731 C CA . PRO A 1 92 ? -18.224 2.925 6.443 1.00 80.69 92 PRO A CA 1
ATOM 732 C C . PRO A 1 92 ? -17.694 2.227 5.173 1.00 80.69 92 PRO A C 1
ATOM 734 O O . PRO A 1 92 ? -18.427 2.030 4.210 1.00 80.69 92 PRO A O 1
ATOM 737 N N . VAL A 1 93 ? -16.405 1.876 5.161 1.00 82.56 93 VAL A N 1
ATOM 738 C CA . VAL A 1 93 ? -15.727 1.244 4.006 1.00 82.56 93 VAL A CA 1
ATOM 739 C C . VAL A 1 93 ? -16.095 -0.235 3.853 1.00 82.56 93 VAL A C 1
ATOM 741 O O . VAL A 1 93 ? -16.073 -0.764 2.745 1.00 82.56 93 VAL A O 1
ATOM 744 N N . CYS A 1 94 ? -16.429 -0.918 4.953 1.00 80.88 94 CYS A N 1
ATOM 745 C CA . CYS A 1 94 ? -16.854 -2.317 4.947 1.00 80.88 94 CYS A CA 1
ATOM 746 C C . CYS A 1 94 ? -17.877 -2.624 6.055 1.00 80.88 94 CYS A C 1
ATOM 748 O O . CYS A 1 94 ? -17.981 -1.913 7.062 1.00 80.88 94 CYS A O 1
ATOM 750 N N . GLU A 1 95 ? -18.622 -3.719 5.885 1.00 80.62 95 GLU A N 1
ATOM 751 C CA . GLU A 1 95 ? -19.650 -4.166 6.838 1.00 80.62 95 GLU A CA 1
ATOM 752 C C . GLU A 1 95 ? -19.078 -4.435 8.233 1.00 80.62 95 GLU A C 1
ATOM 754 O O . GLU A 1 95 ? -19.708 -4.103 9.235 1.00 80.62 95 GLU A O 1
ATOM 759 N N . ALA A 1 96 ? -17.841 -4.937 8.313 1.00 80.56 96 ALA A N 1
ATOM 760 C CA . ALA A 1 96 ? -17.162 -5.231 9.575 1.00 80.56 96 ALA A CA 1
ATOM 761 C C . ALA A 1 96 ? -17.016 -4.001 10.495 1.00 80.56 96 ALA A C 1
ATOM 763 O O . ALA A 1 96 ? -16.967 -4.143 11.720 1.00 80.56 96 ALA A O 1
ATOM 764 N N . VAL A 1 97 ? -16.975 -2.800 9.908 1.00 81.50 97 VAL A N 1
ATOM 765 C CA . VAL A 1 97 ? -16.825 -1.511 10.602 1.00 81.50 97 VAL A CA 1
ATOM 766 C C . VAL A 1 97 ? -18.167 -0.755 10.696 1.00 81.50 97 VAL A C 1
ATOM 768 O O . VAL A 1 97 ? -18.276 0.294 11.337 1.00 81.50 97 VAL A O 1
ATOM 771 N N . THR A 1 98 ? -19.237 -1.300 10.110 1.00 78.56 98 THR A N 1
ATOM 772 C CA . THR A 1 98 ? -20.572 -0.695 10.130 1.00 78.56 98 THR A CA 1
ATOM 773 C C . THR A 1 98 ? -21.275 -0.991 11.457 1.00 78.56 98 THR A C 1
ATOM 775 O O . THR A 1 98 ? -21.451 -2.139 11.851 1.00 78.56 98 THR A O 1
ATOM 778 N N . ILE A 1 99 ? -21.696 0.058 12.173 1.00 66.06 99 ILE A N 1
ATOM 779 C CA . ILE A 1 99 ? -22.456 -0.078 13.425 1.00 66.06 99 ILE A CA 1
ATOM 780 C C . ILE A 1 99 ? -23.945 -0.202 13.093 1.00 66.06 99 ILE A C 1
ATOM 782 O O . ILE A 1 99 ? -24.506 0.656 12.413 1.00 66.06 99 ILE A O 1
ATOM 786 N N . THR A 1 100 ? -24.607 -1.212 13.657 1.00 62.19 100 THR A N 1
ATOM 787 C CA . THR A 1 100 ? -26.043 -1.507 13.491 1.00 62.19 100 THR A CA 1
ATOM 788 C C . THR A 1 100 ? -26.984 -0.414 14.021 1.00 62.19 100 THR A C 1
ATOM 790 O O . THR A 1 100 ? -28.177 -0.435 13.736 1.00 62.19 100 THR A O 1
ATOM 793 N N . ARG A 1 101 ? -26.488 0.574 14.781 1.00 58.00 101 ARG A N 1
ATOM 794 C CA . ARG A 1 101 ? -27.284 1.697 15.307 1.00 58.00 101 ARG A CA 1
ATOM 795 C C . ARG A 1 101 ? -26.799 3.050 14.785 1.00 58.00 101 ARG A C 1
ATOM 797 O O . ARG A 1 101 ? -25.671 3.473 15.021 1.00 58.00 101 ARG A O 1
ATOM 804 N N . ARG A 1 102 ? -27.732 3.770 14.155 1.00 53.62 102 ARG A N 1
ATOM 805 C CA . ARG A 1 102 ? -27.570 5.070 13.474 1.00 53.62 102 ARG A CA 1
ATOM 806 C C . ARG A 1 102 ? -27.298 6.285 14.378 1.00 53.62 102 ARG A C 1
ATOM 808 O O . ARG A 1 102 ? -27.165 7.384 13.858 1.00 53.62 102 ARG A O 1
ATOM 815 N N . ARG A 1 103 ? -27.221 6.141 15.706 1.00 51.62 103 ARG A N 1
ATOM 816 C CA . ARG A 1 103 ? -27.053 7.277 16.635 1.00 51.62 103 ARG A CA 1
ATOM 817 C C . ARG A 1 103 ? -25.767 7.162 17.448 1.00 51.62 103 ARG A C 1
ATOM 819 O O . ARG A 1 103 ? -25.800 6.842 18.629 1.00 51.62 103 ARG A O 1
ATOM 826 N N . SER A 1 104 ? -24.631 7.463 16.827 1.00 54.62 104 SER A N 1
ATOM 827 C CA . SER A 1 104 ? -23.474 7.962 17.576 1.00 54.62 104 SER A CA 1
ATOM 828 C C . SER A 1 104 ? -23.735 9.442 17.862 1.00 54.62 104 SER A C 1
ATOM 830 O O . SER A 1 104 ? -23.589 10.277 16.968 1.00 54.62 104 SER A O 1
ATOM 832 N N . SER A 1 105 ? -24.216 9.768 19.061 1.00 57.44 105 SER A N 1
ATOM 833 C CA . SER A 1 105 ? -24.397 11.164 19.468 1.00 57.44 105 SER A CA 1
ATOM 834 C C . SER A 1 105 ? -23.032 11.849 19.591 1.00 57.44 105 SER A C 1
ATOM 836 O O . SER A 1 105 ? -22.037 11.211 19.936 1.00 57.44 105 SER A O 1
ATOM 838 N N . ALA A 1 106 ? -22.968 13.159 19.334 1.00 60.34 106 ALA A N 1
ATOM 839 C CA . ALA A 1 106 ? -21.739 13.938 19.518 1.00 60.34 106 ALA A CA 1
ATOM 840 C C . ALA A 1 106 ? -21.177 13.816 20.952 1.00 60.34 106 ALA A C 1
ATOM 842 O O . ALA A 1 106 ? -19.969 13.866 21.144 1.00 60.34 106 ALA A O 1
ATOM 843 N N . ALA A 1 107 ? -22.049 13.568 21.936 1.00 58.72 107 ALA A N 1
ATOM 844 C CA . ALA A 1 107 ? -21.700 13.341 23.337 1.00 58.72 107 ALA A CA 1
ATOM 845 C C . ALA A 1 107 ? -20.989 12.000 23.616 1.00 58.72 107 ALA A C 1
ATOM 847 O O . ALA A 1 107 ? -20.289 11.890 24.616 1.00 58.72 107 ALA A O 1
ATOM 848 N N . ALA A 1 108 ? -21.146 10.989 22.753 1.00 56.19 108 ALA A N 1
ATOM 849 C CA . ALA A 1 108 ? -20.455 9.701 22.877 1.00 56.19 108 ALA A CA 1
ATOM 850 C C . ALA A 1 108 ? -19.043 9.719 22.266 1.00 56.19 108 ALA A C 1
ATOM 852 O O . ALA A 1 108 ? -18.299 8.745 22.388 1.00 56.19 108 ALA A O 1
ATOM 853 N N . ARG A 1 109 ? -18.662 10.817 21.599 1.00 61.91 109 ARG A N 1
ATOM 854 C CA . ARG A 1 109 ? -17.301 11.000 21.098 1.00 61.91 109 ARG A CA 1
ATOM 855 C C . ARG A 1 109 ? -16.375 11.178 22.292 1.00 61.91 109 ARG A C 1
ATOM 857 O O . ARG A 1 109 ? -16.581 12.072 23.115 1.00 61.91 109 ARG A O 1
ATOM 864 N N . LYS A 1 110 ? -15.344 10.335 22.387 1.00 62.19 110 LYS A N 1
ATOM 865 C CA . LYS A 1 110 ? -14.270 10.536 23.360 1.00 62.19 110 LYS A CA 1
ATOM 866 C C . LYS A 1 110 ? -13.695 11.931 23.118 1.00 62.19 110 LYS A C 1
ATOM 868 O O . LYS A 1 110 ? -13.253 12.228 22.011 1.00 62.19 110 LYS A O 1
ATOM 873 N N . ARG A 1 111 ? -13.733 12.794 24.140 1.00 61.12 111 ARG A N 1
ATOM 874 C CA . ARG A 1 111 ? -13.066 14.099 24.073 1.00 61.12 111 ARG A CA 1
ATOM 875 C C . ARG A 1 111 ? -11.597 13.838 23.731 1.00 61.12 111 ARG A C 1
ATOM 877 O O . ARG A 1 111 ? -11.007 12.965 24.380 1.00 61.12 111 ARG A O 1
ATOM 884 N N . PRO A 1 112 ? -11.017 14.522 22.729 1.00 59.88 112 PRO A N 1
ATOM 885 C CA . PRO A 1 112 ? -9.596 14.385 22.458 1.00 59.88 112 PRO A CA 1
ATOM 886 C C . PRO A 1 112 ? -8.855 14.631 23.771 1.00 59.88 112 PRO A C 1
ATOM 888 O O . PRO A 1 112 ? -9.174 15.572 24.501 1.00 59.88 112 PRO A O 1
ATOM 891 N N . SER A 1 113 ? -7.944 13.725 24.125 1.00 58.72 113 SER A N 1
ATOM 892 C CA . SER A 1 113 ? -7.139 13.893 25.328 1.00 58.72 113 SER A CA 1
ATOM 893 C C . SER A 1 113 ? -6.414 15.229 25.217 1.00 58.72 113 SER A C 1
ATOM 895 O O . SER A 1 113 ? -5.706 15.462 24.240 1.00 58.72 113 SER A O 1
ATOM 897 N N . SER A 1 114 ? -6.580 16.095 26.215 1.00 54.97 114 SER A N 1
ATOM 898 C CA . SER A 1 114 ? -5.924 17.407 26.278 1.00 54.97 114 SER A CA 1
ATOM 899 C C . SER A 1 114 ? -4.400 17.322 26.397 1.00 54.97 114 SER A C 1
ATOM 901 O O . SER A 1 114 ? -3.738 18.356 26.378 1.00 54.97 114 SER A O 1
ATOM 903 N N . GLN A 1 115 ? -3.833 16.112 26.482 1.00 56.19 115 GLN A N 1
ATOM 904 C CA . GLN A 1 115 ? -2.423 15.845 26.215 1.00 56.19 115 GLN A CA 1
ATOM 905 C C . GLN A 1 115 ? -2.121 16.101 24.734 1.00 56.19 115 GLN A C 1
ATOM 907 O O . GLN A 1 115 ? -1.888 15.196 23.936 1.00 56.19 115 GLN A O 1
ATOM 912 N N . LEU A 1 116 ? -2.117 17.380 24.371 1.00 58.41 116 LEU A N 1
ATOM 913 C CA . 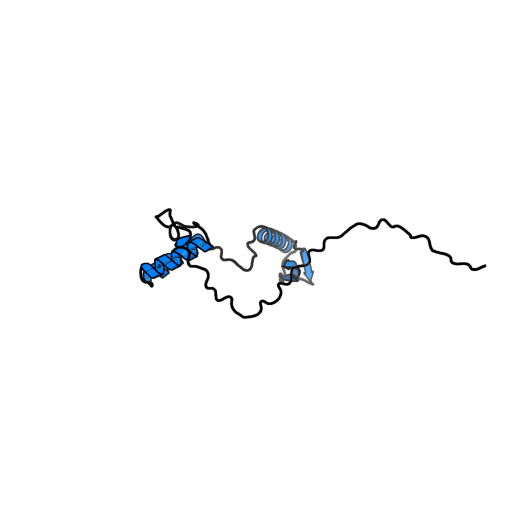LEU A 1 116 ? -1.198 17.881 23.372 1.00 58.41 116 LEU A CA 1
ATOM 914 C C . LEU A 1 116 ? 0.195 17.490 23.868 1.00 58.41 116 LEU A C 1
ATOM 916 O O . LEU A 1 116 ? 0.607 17.894 24.953 1.00 58.41 116 LEU A O 1
ATOM 920 N N . ASP A 1 117 ? 0.871 16.636 23.108 1.00 53.12 117 ASP A N 1
ATOM 921 C CA . ASP A 1 117 ? 2.278 16.321 23.312 1.00 53.12 117 ASP A CA 1
ATOM 922 C C . ASP A 1 117 ? 3.032 17.657 23.464 1.00 53.12 117 ASP A C 1
ATOM 924 O O . ASP A 1 117 ? 3.057 18.464 22.535 1.00 53.12 117 ASP A O 1
ATOM 928 N N . GLY A 1 118 ? 3.574 17.941 24.656 1.00 55.59 118 GLY A N 1
ATOM 929 C CA . GLY A 1 118 ? 4.232 19.218 24.991 1.00 55.59 118 GLY A CA 1
ATOM 930 C C . GLY A 1 118 ? 5.539 19.453 24.225 1.00 55.59 118 GLY A C 1
ATOM 931 O O . GLY A 1 118 ? 6.250 20.433 24.448 1.00 55.59 118 GLY A O 1
ATOM 932 N N . ARG A 1 119 ? 5.877 18.539 23.317 1.00 63.09 119 ARG A N 1
ATOM 933 C CA . ARG A 1 119 ? 6.982 18.663 22.380 1.00 63.09 119 ARG A CA 1
ATOM 934 C C . ARG A 1 119 ? 6.624 19.737 21.359 1.00 63.09 119 ARG A C 1
ATOM 936 O O . ARG A 1 119 ? 5.645 19.613 20.625 1.00 63.09 119 ARG A O 1
ATOM 943 N N . LYS A 1 120 ? 7.438 20.796 21.305 1.00 51.28 120 LYS A N 1
ATOM 944 C CA . LYS A 1 120 ? 7.369 21.830 20.265 1.00 51.28 120 LYS A CA 1
ATOM 945 C C . LYS A 1 120 ? 7.280 21.142 18.903 1.00 51.28 120 LYS A C 1
ATOM 947 O O . LYS A 1 120 ? 8.218 20.456 18.498 1.00 51.28 120 LYS A O 1
ATOM 952 N N . ARG A 1 121 ? 6.147 21.301 18.214 1.00 57.59 121 ARG A N 1
ATOM 953 C CA . ARG A 1 121 ? 6.014 20.854 16.826 1.00 57.59 121 ARG A CA 1
ATOM 954 C C . ARG A 1 121 ? 7.104 21.553 16.018 1.00 57.59 121 ARG A C 1
ATOM 956 O O . ARG A 1 121 ? 7.236 22.773 16.103 1.00 57.59 121 ARG A O 1
ATOM 963 N N . LEU A 1 122 ? 7.896 20.780 15.278 1.00 56.75 122 LEU A N 1
ATOM 964 C CA . LEU A 1 122 ? 8.824 21.344 14.303 1.00 56.75 122 LEU A CA 1
ATOM 965 C C . LEU A 1 122 ? 8.008 22.188 13.311 1.00 56.75 122 LEU A C 1
ATOM 967 O O . LEU A 1 122 ? 6.908 21.762 12.941 1.00 56.75 122 LEU A O 1
ATOM 971 N N . PRO A 1 123 ? 8.492 23.377 12.914 1.00 61.75 123 PRO A N 1
ATOM 972 C CA . PRO A 1 123 ? 7.787 24.201 11.946 1.00 61.75 123 PRO A CA 1
ATOM 973 C C . PRO A 1 123 ? 7.556 23.381 10.677 1.00 61.75 123 PRO A C 1
ATOM 975 O O . PRO A 1 123 ? 8.478 22.771 10.131 1.00 61.75 123 PRO A O 1
ATOM 978 N N . VAL A 1 124 ? 6.296 23.329 10.251 1.00 62.53 124 VAL A N 1
ATOM 979 C CA . VAL A 1 124 ? 5.908 22.729 8.978 1.00 62.53 124 VAL A CA 1
ATOM 980 C C . VAL A 1 124 ? 6.599 23.550 7.896 1.00 62.53 124 VAL A C 1
ATOM 982 O O . VAL A 1 124 ? 6.333 24.740 7.760 1.00 62.53 124 VAL A O 1
ATOM 985 N N . ILE A 1 125 ? 7.528 22.937 7.163 1.00 53.28 125 ILE A N 1
ATOM 986 C CA . ILE A 1 125 ? 8.123 23.563 5.984 1.00 53.28 125 ILE A CA 1
ATOM 987 C C . ILE A 1 125 ? 7.034 23.545 4.914 1.00 53.28 125 ILE A C 1
ATOM 989 O O . ILE A 1 125 ? 6.807 22.521 4.267 1.00 53.28 125 ILE A O 1
ATOM 993 N N . GLU A 1 126 ? 6.311 24.653 4.779 1.00 53.41 126 GLU A N 1
ATOM 994 C CA . GLU A 1 126 ? 5.400 24.862 3.661 1.00 53.41 126 GLU A CA 1
ATOM 995 C C . GLU A 1 126 ? 6.218 24.790 2.369 1.00 53.41 126 GLU A C 1
ATOM 997 O O . GLU A 1 126 ? 7.213 25.496 2.192 1.00 53.41 126 GLU A O 1
ATOM 1002 N N . ALA A 1 127 ? 5.843 23.879 1.471 1.00 48.81 127 ALA A N 1
ATOM 1003 C CA . ALA A 1 127 ? 6.440 23.829 0.151 1.00 48.81 127 ALA A CA 1
ATOM 1004 C C . ALA A 1 127 ? 6.102 25.145 -0.562 1.00 48.81 127 ALA A C 1
ATOM 1006 O O . ALA A 1 127 ? 4.944 25.383 -0.898 1.00 48.81 127 ALA A O 1
ATOM 1007 N N . MET A 1 128 ? 7.109 25.996 -0.776 1.00 43.78 128 MET A N 1
ATOM 1008 C CA . MET A 1 128 ? 6.993 27.194 -1.605 1.00 43.78 128 MET A CA 1
ATOM 1009 C C . MET A 1 128 ? 6.579 26.781 -3.022 1.00 43.78 128 MET A C 1
ATOM 1011 O O . MET A 1 128 ? 7.414 26.429 -3.855 1.00 43.78 128 MET A O 1
ATOM 1015 N N . MET A 1 129 ? 5.278 26.807 -3.305 1.00 42.19 129 MET A N 1
ATOM 1016 C CA . MET A 1 129 ? 4.794 26.870 -4.675 1.00 42.19 129 MET A CA 1
ATOM 1017 C C . MET A 1 129 ? 5.050 28.293 -5.157 1.00 42.19 129 MET A C 1
ATOM 1019 O O . MET A 1 129 ? 4.390 29.232 -4.722 1.00 42.19 129 MET A O 1
ATOM 1023 N N . GLY A 1 130 ? 6.067 28.451 -6.002 1.00 43.88 130 GLY A N 1
ATOM 1024 C CA . GLY A 1 130 ? 6.393 29.726 -6.623 1.00 43.88 130 GLY A CA 1
ATOM 1025 C C . GLY A 1 130 ? 5.225 30.227 -7.465 1.00 43.88 130 GLY A C 1
ATOM 1026 O O . GLY A 1 130 ? 5.007 29.757 -8.578 1.00 43.88 130 GLY A O 1
ATOM 1027 N N . THR A 1 131 ? 4.487 31.200 -6.942 1.00 42.16 131 THR A N 1
ATOM 1028 C CA . THR A 1 131 ? 3.669 32.099 -7.751 1.00 42.16 131 THR A CA 1
ATOM 1029 C C . THR A 1 131 ? 4.607 33.089 -8.423 1.00 42.16 131 THR A C 1
ATOM 1031 O O . THR A 1 131 ? 5.205 33.951 -7.779 1.00 42.16 131 THR A O 1
ATOM 1034 N N . VAL A 1 132 ? 4.779 32.912 -9.729 1.00 46.66 132 VAL A N 1
ATOM 1035 C CA . VAL A 1 132 ? 5.476 33.851 -10.603 1.00 46.66 132 VAL A CA 1
ATOM 1036 C C . VAL A 1 132 ? 4.592 35.097 -10.705 1.00 46.66 132 VAL A C 1
ATOM 1038 O O . VAL A 1 132 ? 3.580 35.070 -11.396 1.00 46.66 132 VAL A O 1
ATOM 1041 N N . ASN A 1 133 ? 4.931 36.167 -9.984 1.00 41.03 133 ASN A N 1
ATOM 1042 C CA . ASN A 1 133 ? 4.298 37.471 -10.182 1.00 41.03 133 ASN A CA 1
ATOM 1043 C C . ASN A 1 133 ? 4.935 38.136 -11.404 1.00 41.03 133 ASN A C 1
ATOM 1045 O O . ASN A 1 133 ? 6.040 38.675 -11.336 1.00 41.03 133 ASN A O 1
ATOM 1049 N N . SER A 1 134 ? 4.239 38.066 -12.533 1.00 50.62 134 SER A N 1
ATOM 1050 C CA . SER A 1 134 ? 4.441 38.952 -13.671 1.00 50.62 134 SER A CA 1
ATOM 1051 C C . SER A 1 134 ? 3.745 40.276 -13.374 1.00 50.62 134 SER A C 1
ATOM 1053 O O . SER A 1 134 ? 2.541 40.345 -13.550 1.00 50.62 134 SER A O 1
ATOM 1055 N N . ASP A 1 135 ? 4.484 41.288 -12.920 1.00 37.66 135 ASP A N 1
ATOM 1056 C CA . ASP A 1 135 ? 4.068 42.694 -13.010 1.00 37.66 135 ASP A CA 1
ATOM 1057 C C . ASP A 1 135 ? 5.303 43.600 -12.923 1.00 37.66 135 ASP A C 1
ATOM 1059 O O . ASP A 1 135 ? 5.671 44.143 -11.883 1.00 37.66 135 ASP A O 1
ATOM 1063 N N . SER A 1 136 ? 5.985 43.742 -14.058 1.00 42.00 136 SER A N 1
ATOM 1064 C CA . SER A 1 136 ? 6.951 44.809 -14.298 1.00 42.00 136 SER A CA 1
ATOM 1065 C C . SER A 1 136 ? 6.340 45.797 -15.288 1.00 42.00 136 SER A C 1
ATOM 1067 O O . SER A 1 136 ? 6.572 45.702 -16.493 1.00 42.00 136 SER A O 1
ATOM 1069 N N . VAL A 1 137 ? 5.570 46.758 -14.781 1.00 42.81 137 VAL A N 1
ATOM 1070 C CA . VAL A 1 137 ? 5.278 48.012 -15.488 1.00 42.81 137 VAL A CA 1
ATOM 1071 C C . VAL A 1 137 ? 5.741 49.149 -14.589 1.00 42.81 137 VAL A C 1
ATOM 1073 O O . VAL A 1 137 ? 5.236 49.363 -13.492 1.00 42.81 137 VAL A O 1
ATOM 1076 N N . GLY A 1 138 ? 6.811 49.804 -15.032 1.00 46.19 138 GLY A N 1
ATOM 1077 C CA . GLY A 1 138 ? 7.543 50.788 -14.254 1.00 46.19 138 GLY A CA 1
ATOM 1078 C C . GLY A 1 138 ? 6.817 52.114 -14.078 1.00 46.19 138 GLY A C 1
ATOM 1079 O O . GLY A 1 138 ? 6.050 52.542 -14.934 1.00 46.19 138 GLY A O 1
ATOM 1080 N N . HIS A 1 139 ? 7.178 52.815 -13.006 1.00 40.03 139 HIS A N 1
ATOM 1081 C CA . HIS A 1 139 ? 7.028 54.261 -12.873 1.00 40.03 139 HIS A CA 1
ATOM 1082 C C . HIS A 1 139 ? 8.329 54.845 -12.307 1.00 40.03 139 HIS A C 1
ATOM 1084 O O . HIS A 1 139 ? 8.720 54.570 -11.172 1.00 40.03 139 HIS A O 1
ATOM 1090 N N . ARG A 1 140 ? 9.026 55.632 -13.138 1.00 37.38 140 ARG A N 1
ATOM 1091 C CA . ARG A 1 140 ? 10.167 56.467 -12.737 1.00 37.38 140 ARG A CA 1
ATOM 1092 C C . ARG A 1 140 ? 9.635 57.654 -11.928 1.00 37.38 140 ARG A C 1
ATOM 1094 O O . ARG A 1 140 ? 8.731 58.344 -12.389 1.00 37.38 140 ARG A O 1
ATOM 1101 N N . LYS A 1 141 ? 10.213 57.913 -10.754 1.00 41.50 141 LYS A N 1
ATOM 1102 C CA . LYS A 1 141 ? 9.990 59.149 -9.985 1.00 41.50 141 LYS A CA 1
ATOM 1103 C C . LYS A 1 141 ? 10.812 60.299 -10.595 1.00 41.50 141 LYS A C 1
ATOM 1105 O O . LYS A 1 141 ? 11.996 60.078 -10.851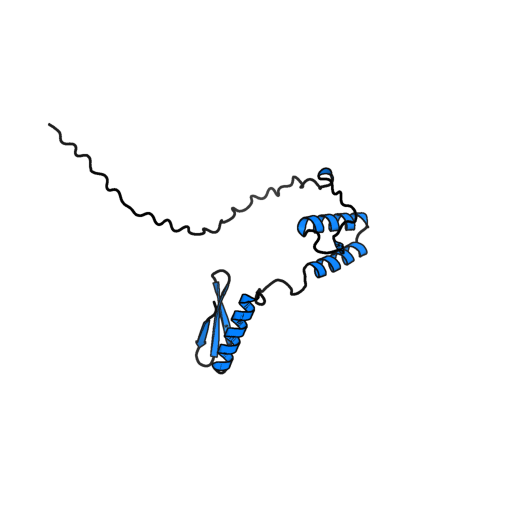 1.00 41.50 141 LYS A O 1
ATOM 1110 N N . PRO A 1 142 ? 10.256 61.506 -10.795 1.00 42.34 142 PRO A N 1
ATOM 1111 C CA . PRO A 1 142 ? 11.051 62.697 -11.081 1.00 42.34 142 PRO A CA 1
ATOM 1112 C C . PRO A 1 142 ? 11.666 63.273 -9.794 1.00 42.34 142 PRO A C 1
ATOM 1114 O O . PRO A 1 142 ? 11.039 63.284 -8.734 1.00 42.34 142 PRO A O 1
ATOM 1117 N N . GLY A 1 143 ? 12.929 63.692 -9.906 1.00 42.41 143 GLY A N 1
ATOM 1118 C CA . GLY A 1 143 ? 13.775 64.168 -8.816 1.00 42.41 143 GLY A CA 1
ATOM 1119 C C . GLY A 1 143 ? 13.399 65.545 -8.268 1.00 42.41 143 GLY A C 1
ATOM 1120 O O . GLY A 1 143 ? 12.884 66.405 -8.977 1.00 42.41 143 GLY A O 1
ATOM 1121 N N . GLN A 1 144 ? 13.704 65.737 -6.985 1.00 39.34 144 GLN A N 1
ATOM 1122 C CA . GLN A 1 144 ? 13.724 67.035 -6.321 1.00 39.34 144 GLN A CA 1
ATOM 1123 C C . GLN A 1 144 ? 15.096 67.684 -6.543 1.00 39.34 144 GLN A C 1
ATOM 1125 O O . GLN A 1 144 ? 16.122 67.080 -6.235 1.00 39.34 144 GLN A O 1
ATOM 1130 N N . PHE A 1 145 ? 15.101 68.905 -7.073 1.00 41.44 145 PHE A N 1
ATOM 1131 C CA . PHE A 1 145 ? 16.276 69.764 -7.199 1.00 41.44 145 PHE A CA 1
ATOM 1132 C C . PHE A 1 145 ? 16.106 70.908 -6.190 1.00 41.44 145 PHE A C 1
ATOM 1134 O O . PHE A 1 145 ? 15.150 71.675 -6.291 1.00 41.44 145 PHE A O 1
ATOM 1141 N N . GLN A 1 146 ? 16.984 70.983 -5.187 1.00 42.00 146 GLN A N 1
ATOM 1142 C CA . GLN A 1 146 ? 17.133 72.152 -4.317 1.00 42.00 146 GLN A CA 1
ATOM 1143 C C . GLN A 1 146 ? 18.235 73.037 -4.903 1.00 42.00 146 GLN A C 1
ATOM 1145 O O . GLN A 1 146 ? 19.326 72.550 -5.193 1.00 42.00 146 GLN A O 1
ATOM 1150 N N . GLY A 1 147 ? 17.943 74.324 -5.074 1.00 39.91 147 GLY A N 1
ATOM 1151 C CA . GLY A 1 147 ? 18.899 75.346 -5.479 1.00 39.91 147 GLY A CA 1
ATOM 1152 C C . GLY A 1 147 ? 18.564 76.650 -4.770 1.00 39.91 147 GLY A C 1
ATOM 1153 O O . GLY A 1 147 ? 17.496 77.216 -4.985 1.00 39.91 147 GLY A O 1
ATOM 1154 N N . SER A 1 148 ? 19.468 77.042 -3.883 1.00 41.72 148 SER A N 1
ATOM 1155 C CA . SER A 1 148 ? 19.461 78.228 -3.034 1.00 41.72 148 SER A CA 1
ATOM 1156 C C . SER A 1 148 ? 19.607 79.521 -3.840 1.00 41.72 148 SER A C 1
ATOM 1158 O O . SER A 1 148 ? 20.333 79.550 -4.835 1.00 41.72 148 SER A O 1
ATOM 1160 N N . GLY A 1 149 ? 18.975 80.586 -3.353 1.00 40.69 149 GLY A N 1
ATOM 1161 C CA . GLY A 1 149 ? 19.296 81.986 -3.630 1.00 40.69 149 GLY A CA 1
ATOM 1162 C C . GLY A 1 149 ? 19.405 82.725 -2.307 1.00 40.69 149 GLY A C 1
ATOM 1163 O O . GLY A 1 149 ? 18.657 82.330 -1.381 1.00 40.69 149 GLY A O 1
#

Sequence (149 aa):
MASLRKRGRAFQIQYFVGGKQKRVSLGRIPYQMAKAKLAQFELAQLQGLDNPLPSKTRIAEVLTAYVAHIRAFKTPKAAQTDIYYLREVFGPVCEAVTITRRRSSAAARKRPSSQLDGRKRLPVIEAMMGTVNSDSVGHRKPGQFQGSG

Radius of gyration: 29.52 Å; chains: 1; bounding box: 55×95×56 Å